Protein AF-A0A974P5W6-F1 (afdb_monomer_lite)

Foldseek 3Di:
DVVLLVVVCVVCVVVVNNVLRDDPVPWDKDWDWDQPDVVCVVVVHHGDTDTDIDTPLLDAPPPWDWDADPPFQDDQDGKTKIALCDDAFEEEEEEAPSCPRRPPSSCSVHHRMYIYDYCPLLDGDPVCCVRRVGPYYHYYYDPVSVPPDDDDDDDDDDDDDDDDDPDPDDDDPPDDD

Organism: NCBI:txid2803784

Secondary structure (DSSP, 8-state):
-HHHHHHHHHHHHHTT-GGG---GGGS-EEEEEE---HHHHHTTPPPP-EEEEEEGGGSPPTT--EEEPTT---SSS--EEEE-SSSS-EEEEEE-HHHHTTHHHHHHTT-SEEEEEE--SS---THHHHHH--SEEEEE--GGGGG----PPP------SSS----SS--PPPPP-

Sequence (177 aa):
MRGSLMAYGQIVEAMGQPGWRIDPQALSWATVALDNGDLPRLAGQPQAIEQVEVYDATALPPGVARAPIPGLEARSAQPFVIDTGKPGPTVLIVGDSFTADPMPPYFAAHVGKLAWIHEDRCTFDWRVMAQVKPDYVLFLPAARSRLRRRPARALQLRKRGRGKVEGFCCKAPPGPA

Structure (mmCIF, N/CA/C/O backbone):
data_AF-A0A974P5W6-F1
#
_entry.id   AF-A0A974P5W6-F1
#
loop_
_atom_site.group_PDB
_atom_site.id
_atom_site.type_symbol
_atom_site.label_atom_id
_atom_site.label_alt_id
_atom_site.label_comp_id
_atom_site.label_asym_id
_atom_site.label_entity_id
_atom_site.label_seq_id
_atom_site.pdbx_PDB_ins_code
_atom_site.Cartn_x
_atom_site.Cartn_y
_atom_site.Cartn_z
_atom_site.occupancy
_atom_site.B_iso_or_equiv
_atom_site.auth_seq_id
_atom_site.auth_comp_id
_atom_site.auth_asym_id
_atom_site.auth_atom_id
_atom_site.pdbx_PDB_model_num
ATOM 1 N N . MET A 1 1 ? 1.438 3.846 -12.561 1.00 86.06 1 MET A N 1
ATOM 2 C CA . MET A 1 1 ? 0.700 3.774 -11.271 1.00 86.06 1 MET A CA 1
ATOM 3 C C . MET A 1 1 ? -0.830 3.909 -11.377 1.00 86.06 1 MET A C 1
ATOM 5 O O . MET A 1 1 ? -1.525 3.535 -10.442 1.00 86.06 1 MET A O 1
ATOM 9 N N . ARG A 1 2 ? -1.416 4.382 -12.492 1.00 90.44 2 ARG A N 1
ATOM 10 C CA . ARG A 1 2 ? -2.888 4.520 -12.615 1.00 90.44 2 ARG A CA 1
ATOM 11 C C . ARG A 1 2 ? -3.671 3.223 -12.375 1.00 90.44 2 ARG A C 1
ATOM 13 O O . ARG A 1 2 ? -4.673 3.234 -11.669 1.00 90.44 2 ARG A O 1
ATOM 20 N N . GLY A 1 3 ? -3.196 2.102 -12.921 1.00 91.81 3 GLY A N 1
ATOM 21 C CA . GLY A 1 3 ? -3.872 0.808 -12.772 1.00 91.81 3 GLY A CA 1
ATOM 22 C C . GLY A 1 3 ? -4.003 0.346 -11.315 1.00 91.81 3 GLY A C 1
ATOM 23 O O . GLY A 1 3 ? -5.071 -0.115 -10.918 1.00 91.81 3 GLY A O 1
ATOM 24 N N . SER A 1 4 ? -2.958 0.520 -10.494 1.00 93.38 4 SER A N 1
ATOM 25 C CA . SER A 1 4 ? -3.014 0.173 -9.066 1.00 93.38 4 SER A CA 1
ATOM 26 C C . SER A 1 4 ? -3.970 1.080 -8.296 1.00 93.38 4 SER A C 1
ATOM 28 O O . SER A 1 4 ? -4.704 0.591 -7.442 1.00 93.38 4 SER A O 1
ATOM 30 N N . LEU A 1 5 ? -4.016 2.373 -8.630 1.00 94.25 5 LEU A N 1
ATOM 31 C CA . LEU A 1 5 ? -4.947 3.325 -8.025 1.00 94.25 5 LEU A CA 1
ATOM 32 C C . LEU A 1 5 ? -6.411 2.988 -8.349 1.00 94.25 5 LEU A C 1
ATOM 34 O O . LEU A 1 5 ? -7.263 2.985 -7.462 1.00 94.25 5 LEU A O 1
ATOM 38 N N . MET A 1 6 ? -6.704 2.628 -9.602 1.00 95.19 6 MET A N 1
ATOM 39 C CA . MET A 1 6 ? -8.038 2.158 -9.993 1.00 95.19 6 MET A CA 1
ATOM 40 C C . MET A 1 6 ? -8.426 0.878 -9.241 1.00 95.19 6 MET A C 1
ATOM 42 O O . MET A 1 6 ? -9.549 0.776 -8.748 1.00 95.19 6 MET A O 1
ATOM 46 N N . ALA A 1 7 ? -7.499 -0.079 -9.111 1.00 96.06 7 ALA A N 1
ATOM 47 C CA . ALA A 1 7 ? -7.730 -1.304 -8.347 1.00 96.06 7 ALA A CA 1
ATOM 48 C C . ALA A 1 7 ? -8.008 -1.009 -6.864 1.00 96.06 7 ALA A C 1
ATOM 50 O O . ALA A 1 7 ? -8.962 -1.547 -6.306 1.00 96.06 7 ALA A O 1
ATOM 51 N N . TYR A 1 8 ? -7.235 -0.111 -6.247 1.00 96.56 8 TYR A N 1
ATOM 52 C CA . TYR A 1 8 ? -7.470 0.356 -4.880 1.00 96.56 8 TYR A CA 1
ATOM 53 C C . TYR A 1 8 ? -8.879 0.938 -4.709 1.00 96.56 8 TYR A C 1
ATOM 55 O O . TYR A 1 8 ? -9.594 0.537 -3.793 1.00 96.56 8 TYR A O 1
ATOM 63 N N . GLY A 1 9 ? -9.323 1.794 -5.635 1.00 97.38 9 GLY A N 1
ATOM 64 C CA . GLY A 1 9 ? -10.666 2.377 -5.601 1.00 97.38 9 GLY A CA 1
ATOM 65 C C . GLY A 1 9 ? -11.802 1.345 -5.640 1.00 97.38 9 GLY A C 1
ATOM 66 O O . GLY A 1 9 ? -12.857 1.573 -5.045 1.00 97.38 9 GLY A O 1
ATOM 67 N N . GLN A 1 10 ? -11.594 0.202 -6.302 1.00 98.06 10 GLN A N 1
ATOM 68 C CA . GLN A 1 10 ? -12.536 -0.926 -6.293 1.00 98.06 10 GLN A CA 1
ATOM 69 C C . GLN A 1 10 ? -12.442 -1.753 -5.006 1.00 98.06 10 GLN A C 1
ATOM 71 O O . GLN A 1 10 ? -13.460 -2.204 -4.485 1.00 98.06 10 GLN A O 1
ATOM 76 N N . ILE A 1 11 ? -11.233 -1.936 -4.470 1.00 97.75 11 ILE A N 1
ATOM 77 C CA . ILE A 1 11 ? -11.009 -2.656 -3.212 1.00 97.75 11 ILE A CA 1
ATOM 78 C C . IL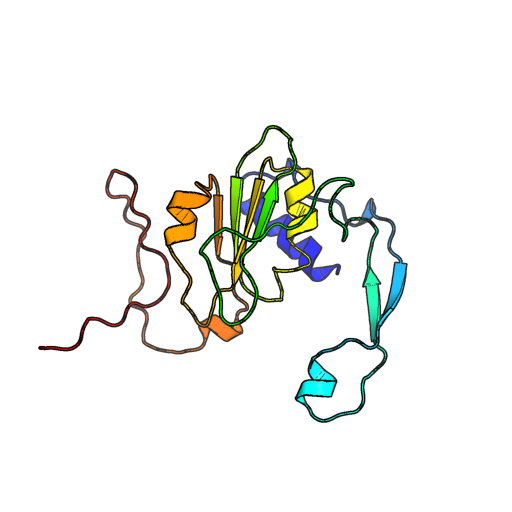E A 1 11 ? -11.724 -1.946 -2.061 1.00 97.75 11 ILE A C 1
ATOM 80 O O . ILE A 1 11 ? -12.502 -2.582 -1.353 1.00 97.75 11 ILE A O 1
ATOM 84 N N . VAL A 1 12 ? -11.509 -0.639 -1.887 1.00 97.81 12 VAL A N 1
ATOM 85 C CA . VAL A 1 12 ? -12.120 0.096 -0.768 1.00 97.81 12 VAL A CA 1
ATOM 86 C C . VAL A 1 12 ? -13.638 0.201 -0.899 1.00 97.81 12 VAL A C 1
ATOM 88 O O . VAL A 1 12 ? -14.336 0.156 0.109 1.00 97.81 12 VAL A O 1
ATOM 91 N N . GLU A 1 13 ? -14.173 0.220 -2.123 1.00 97.81 13 GLU A N 1
ATOM 92 C CA . GLU A 1 13 ? -15.618 0.097 -2.348 1.00 97.81 13 GLU A CA 1
ATOM 93 C C . GLU A 1 13 ? -16.154 -1.239 -1.834 1.00 97.81 13 GLU A C 1
ATOM 95 O O . GLU A 1 13 ? -17.115 -1.279 -1.069 1.00 97.81 13 GLU A O 1
ATOM 100 N N . ALA A 1 14 ? -15.503 -2.343 -2.214 1.00 97.12 14 ALA A N 1
ATOM 101 C CA . ALA A 1 14 ? -15.897 -3.685 -1.797 1.00 97.12 14 ALA A CA 1
ATOM 102 C C . ALA A 1 14 ? -15.752 -3.898 -0.280 1.00 97.12 14 ALA A C 1
ATOM 104 O O . ALA A 1 14 ? -16.465 -4.714 0.302 1.00 97.12 14 ALA A O 1
ATOM 105 N N . MET A 1 15 ? -14.857 -3.150 0.370 1.00 96.81 15 MET A N 1
ATOM 106 C CA . MET A 1 15 ? -14.718 -3.109 1.829 1.00 96.81 15 MET A CA 1
ATOM 107 C C . MET A 1 15 ? -15.822 -2.298 2.528 1.00 96.81 15 MET A C 1
ATOM 109 O O . MET A 1 15 ? -15.861 -2.279 3.757 1.00 96.81 15 MET A O 1
ATOM 113 N N . GLY A 1 16 ? -16.697 -1.612 1.786 1.00 96.69 16 GLY A N 1
ATOM 114 C CA . GLY A 1 16 ? -17.678 -0.685 2.352 1.00 96.69 16 GLY A CA 1
ATOM 115 C C . GLY A 1 16 ? -17.060 0.631 2.830 1.00 96.69 16 GLY A C 1
ATOM 116 O O . GLY A 1 16 ? -17.608 1.273 3.721 1.00 96.69 16 GLY A O 1
ATOM 117 N N . GLN A 1 17 ? -15.920 1.028 2.256 1.00 97.62 17 GLN A N 1
ATOM 118 C CA . GLN A 1 17 ? -15.171 2.249 2.571 1.00 97.62 17 GLN A CA 1
ATOM 119 C C . GLN A 1 17 ? -15.044 3.176 1.339 1.00 97.62 17 GLN A C 1
ATOM 121 O O . GLN A 1 17 ? -13.934 3.557 0.959 1.00 97.62 17 GLN A O 1
ATOM 126 N N . PRO A 1 18 ? -16.158 3.583 0.694 1.00 97.50 18 PRO A N 1
ATOM 127 C CA . PRO A 1 18 ? -16.127 4.446 -0.496 1.00 97.50 18 PRO A CA 1
ATOM 128 C C . PRO A 1 18 ? -15.399 5.776 -0.252 1.00 97.50 18 PRO A C 1
ATOM 130 O O . PRO A 1 18 ? -14.769 6.314 -1.159 1.00 97.50 18 PRO A O 1
ATOM 133 N N . GLY A 1 19 ? -15.454 6.297 0.980 1.00 97.38 19 GLY A N 1
ATOM 134 C CA . GLY A 1 19 ? -14.794 7.544 1.375 1.00 97.38 19 GLY A CA 1
ATOM 135 C C . GLY A 1 19 ? -13.265 7.469 1.437 1.00 97.38 19 GLY A C 1
ATOM 136 O O . GLY A 1 19 ? -12.624 8.494 1.629 1.00 97.38 19 GLY A O 1
ATOM 137 N N . TRP A 1 20 ? -12.669 6.281 1.284 1.00 96.75 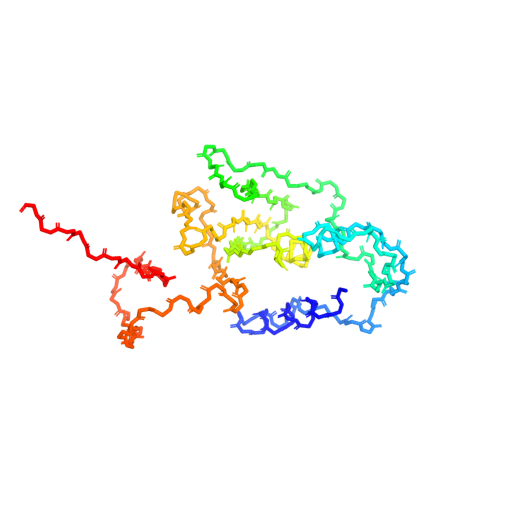20 TRP A N 1
ATOM 138 C CA . TRP A 1 20 ? -11.213 6.112 1.189 1.00 96.75 20 TRP A CA 1
ATOM 139 C C . TRP A 1 20 ? -10.706 6.156 -0.253 1.00 96.75 20 TRP A C 1
ATOM 141 O O . TRP A 1 20 ? -9.508 6.006 -0.492 1.00 96.75 20 TRP A O 1
ATOM 151 N N . ARG A 1 21 ? -11.599 6.303 -1.239 1.00 96.56 21 ARG A N 1
ATOM 152 C CA . ARG A 1 21 ? -11.202 6.437 -2.641 1.00 96.56 21 ARG A CA 1
ATOM 153 C C . ARG A 1 21 ? -10.355 7.692 -2.829 1.00 96.56 21 ARG A C 1
ATOM 155 O O . ARG A 1 21 ? -10.666 8.756 -2.306 1.00 96.56 21 ARG A O 1
ATOM 162 N N . ILE A 1 22 ? -9.315 7.550 -3.640 1.00 93.75 22 ILE A N 1
ATOM 163 C CA . ILE A 1 22 ? -8.475 8.655 -4.089 1.00 93.75 22 ILE A CA 1
ATOM 164 C C . ILE A 1 22 ? -8.930 9.007 -5.503 1.00 93.75 22 ILE A C 1
ATOM 166 O O . ILE A 1 22 ? -8.928 8.140 -6.381 1.00 93.75 22 ILE A O 1
ATOM 170 N N . ASP A 1 23 ? -9.337 10.256 -5.714 1.00 92.44 23 ASP A N 1
ATOM 171 C CA . ASP A 1 23 ? -9.728 10.740 -7.035 1.00 92.44 23 ASP A CA 1
ATOM 172 C C . ASP A 1 23 ? -8.478 10.941 -7.909 1.00 92.44 23 ASP A C 1
ATOM 174 O O . ASP A 1 23 ? -7.661 11.815 -7.610 1.00 92.44 23 ASP A O 1
ATOM 178 N N . PRO A 1 24 ? -8.301 10.172 -9.000 1.00 90.88 24 PRO A N 1
ATOM 179 C CA . PRO A 1 24 ? -7.148 10.329 -9.876 1.00 90.88 24 PRO A CA 1
ATOM 180 C C . PRO A 1 24 ? -7.085 11.695 -10.570 1.00 90.88 24 PRO A C 1
ATOM 182 O O . PRO A 1 24 ? -5.997 12.081 -10.995 1.00 90.88 24 PRO A O 1
ATOM 185 N N . GLN A 1 25 ? -8.208 12.409 -10.715 1.00 91.19 25 GLN A N 1
ATOM 186 C CA . GLN A 1 25 ? -8.239 13.743 -11.325 1.00 91.19 25 GLN A CA 1
ATOM 187 C C . GLN A 1 25 ? -7.734 14.833 -10.376 1.00 91.19 25 GLN A C 1
ATOM 189 O O . GLN A 1 25 ? -7.252 15.863 -10.838 1.00 91.19 25 GLN A O 1
ATOM 194 N N . ALA A 1 26 ? -7.794 14.592 -9.065 1.00 90.25 26 ALA A N 1
ATOM 195 C CA . ALA A 1 26 ? -7.297 15.510 -8.046 1.00 90.25 26 ALA A CA 1
ATOM 196 C C . ALA A 1 26 ? -5.776 15.405 -7.817 1.00 90.25 26 ALA A C 1
ATOM 198 O O . ALA A 1 26 ? -5.219 16.165 -7.029 1.00 90.25 26 ALA A O 1
ATOM 199 N N . LEU A 1 27 ? -5.102 14.455 -8.474 1.00 90.62 27 LEU A N 1
ATOM 200 C CA . LEU A 1 27 ? -3.677 14.190 -8.289 1.00 90.62 27 LEU A CA 1
ATOM 201 C C . LEU A 1 27 ? -2.816 14.915 -9.324 1.00 90.62 27 LEU A C 1
ATOM 203 O O . LEU A 1 27 ? -3.154 14.987 -10.507 1.00 90.62 27 LEU A O 1
ATOM 207 N N . SER A 1 28 ? -1.642 15.365 -8.881 1.00 91.00 28 SER A N 1
ATOM 208 C CA . SER A 1 28 ? -0.603 15.892 -9.766 1.00 91.00 28 SER A CA 1
ATOM 209 C C . SER A 1 28 ? 0.230 14.743 -10.328 1.00 91.00 28 SER A C 1
ATOM 211 O O . SER A 1 28 ? 1.015 14.119 -9.612 1.00 91.00 28 SER A O 1
ATOM 213 N N . TRP A 1 29 ? 0.052 14.457 -11.616 1.00 91.12 29 TRP A N 1
ATOM 214 C CA . TRP A 1 29 ? 0.783 13.402 -12.313 1.00 91.12 29 TRP A CA 1
ATOM 215 C C . TRP A 1 29 ? 2.058 13.943 -12.959 1.00 91.12 29 TRP A C 1
ATOM 217 O O . TRP A 1 29 ? 2.052 15.005 -13.579 1.00 91.12 29 TRP A O 1
ATOM 227 N N . ALA A 1 30 ? 3.134 13.169 -12.866 1.00 91.31 30 ALA A N 1
ATOM 228 C CA . ALA A 1 30 ? 4.386 13.407 -13.567 1.00 91.31 30 ALA A CA 1
ATOM 229 C C . ALA A 1 30 ? 4.770 12.168 -14.379 1.00 91.31 30 ALA A C 1
ATOM 231 O O . ALA A 1 30 ? 4.537 11.033 -13.959 1.00 91.31 30 ALA A O 1
ATOM 232 N N . THR A 1 31 ? 5.380 12.391 -15.541 1.00 92.94 31 THR A N 1
ATOM 233 C CA . THR A 1 31 ? 6.030 11.322 -16.305 1.00 92.94 31 THR A CA 1
ATOM 234 C C . THR A 1 31 ? 7.496 11.275 -15.911 1.00 92.94 31 THR A C 1
ATOM 236 O O . THR A 1 31 ? 8.179 12.298 -15.956 1.00 92.94 31 THR A O 1
ATOM 239 N N . VAL A 1 32 ? 7.970 10.099 -15.513 1.00 90.62 32 VAL A N 1
ATOM 240 C CA . VAL A 1 32 ? 9.368 9.861 -15.150 1.00 90.62 32 VAL A CA 1
ATOM 241 C C . VAL A 1 32 ? 9.946 8.735 -15.995 1.00 90.62 32 VAL A C 1
ATOM 243 O O . VAL A 1 32 ? 9.257 7.764 -16.307 1.00 90.62 32 VAL A O 1
ATOM 246 N N . ALA A 1 33 ? 11.223 8.869 -16.340 1.00 92.44 33 ALA A N 1
ATOM 247 C CA . ALA A 1 33 ? 11.997 7.809 -16.963 1.00 92.44 33 ALA A CA 1
ATOM 248 C C . ALA A 1 33 ? 12.571 6.898 -15.870 1.00 92.44 33 ALA A C 1
ATOM 250 O O . ALA A 1 33 ? 13.253 7.382 -14.966 1.00 92.44 33 ALA A O 1
ATOM 251 N N . LEU A 1 34 ? 12.297 5.599 -15.953 1.00 89.06 34 LEU A N 1
ATOM 252 C CA . LEU A 1 34 ? 12.812 4.582 -15.038 1.00 89.06 34 LEU A CA 1
ATOM 253 C C . LEU A 1 34 ? 13.586 3.523 -15.826 1.00 89.06 34 LEU A C 1
ATOM 255 O O . LEU A 1 34 ? 13.158 3.113 -16.898 1.00 89.06 34 LEU A O 1
ATOM 259 N N . ASP A 1 35 ? 14.707 3.060 -15.284 1.00 89.06 35 ASP A N 1
ATOM 260 C CA . ASP A 1 35 ? 15.564 2.006 -15.850 1.00 89.06 35 ASP A CA 1
ATOM 261 C C . ASP A 1 35 ? 15.614 0.752 -14.955 1.00 89.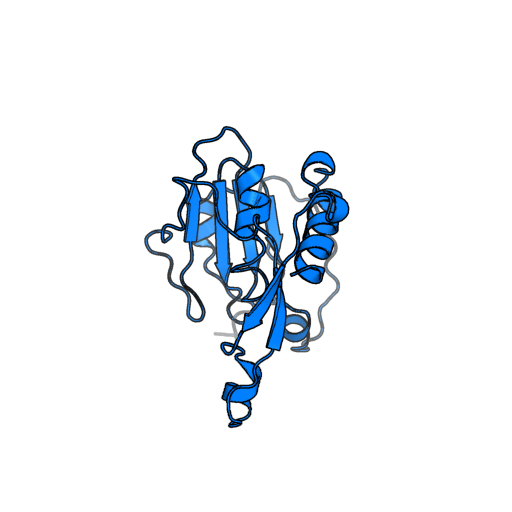06 35 ASP A C 1
ATOM 263 O O . ASP A 1 35 ? 16.493 -0.103 -15.077 1.00 89.06 35 ASP A O 1
ATOM 267 N N . ASN A 1 36 ? 14.661 0.643 -14.026 1.00 84.62 36 ASN A N 1
ATOM 268 C CA . ASN A 1 36 ? 14.645 -0.352 -12.957 1.00 84.62 36 ASN A CA 1
ATOM 269 C C . ASN A 1 36 ? 13.634 -1.490 -13.180 1.00 84.62 36 ASN A C 1
ATOM 271 O O . ASN A 1 36 ? 13.323 -2.226 -12.239 1.00 84.62 36 ASN A O 1
ATOM 275 N N . GLY A 1 37 ? 13.134 -1.651 -14.408 1.00 85.69 37 GLY A N 1
ATOM 276 C CA . GLY A 1 37 ? 12.252 -2.753 -14.777 1.00 85.69 37 GLY A CA 1
ATOM 277 C C . GLY A 1 37 ? 12.910 -4.111 -14.509 1.00 85.69 37 GLY A C 1
ATOM 278 O O . GLY A 1 37 ? 14.091 -4.339 -14.790 1.00 85.69 37 GLY A O 1
ATOM 279 N N . ASP A 1 38 ? 12.156 -5.054 -13.947 1.00 85.06 38 ASP A N 1
ATOM 280 C CA . ASP A 1 38 ? 12.667 -6.400 -13.688 1.00 85.06 38 ASP A CA 1
ATOM 281 C C . ASP A 1 38 ? 12.583 -7.301 -14.928 1.00 85.06 38 ASP A C 1
ATOM 283 O O . ASP A 1 38 ? 13.416 -8.194 -15.084 1.00 85.06 38 ASP A O 1
ATOM 287 N N . LEU A 1 39 ? 11.628 -7.051 -15.829 1.00 86.94 39 LEU A N 1
ATOM 288 C CA . LEU A 1 39 ? 11.391 -7.873 -17.016 1.00 86.94 39 LEU A CA 1
ATOM 289 C C . LEU A 1 39 ? 12.590 -7.947 -17.974 1.00 86.94 39 LEU A C 1
ATOM 291 O O . LEU A 1 39 ? 12.948 -9.074 -18.328 1.00 86.94 39 LEU A O 1
ATOM 295 N N . PRO A 1 40 ? 13.260 -6.841 -18.368 1.00 88.94 40 PRO A N 1
ATOM 296 C CA . PRO A 1 40 ? 14.431 -6.936 -19.240 1.00 88.94 40 PRO A CA 1
ATOM 297 C C . PRO A 1 40 ? 15.541 -7.776 -18.602 1.00 88.94 40 PRO A C 1
ATOM 299 O O . PRO A 1 40 ? 16.058 -8.707 -19.221 1.00 88.94 40 PRO A O 1
ATOM 302 N N . ARG A 1 41 ? 15.811 -7.549 -17.309 1.00 87.06 41 ARG A N 1
ATOM 303 C CA . ARG A 1 41 ? 16.776 -8.331 -16.524 1.00 87.06 41 ARG A CA 1
ATOM 304 C C . ARG A 1 41 ? 16.421 -9.819 -16.482 1.00 87.06 41 ARG A C 1
ATOM 306 O O . ARG A 1 41 ? 17.303 -10.657 -16.647 1.00 87.06 41 ARG A O 1
ATOM 313 N N . LEU A 1 42 ? 15.151 -10.166 -16.265 1.00 86.31 42 LEU A N 1
ATOM 314 C CA . LEU A 1 42 ? 14.690 -11.560 -16.247 1.00 86.31 42 LEU A CA 1
ATOM 315 C C . LEU A 1 42 ? 14.750 -12.224 -17.631 1.00 86.31 42 LEU A C 1
ATOM 317 O O . LEU A 1 42 ? 14.904 -13.441 -17.708 1.00 86.31 42 LEU A O 1
ATOM 321 N N . ALA A 1 43 ? 14.662 -11.442 -18.708 1.00 91.19 43 ALA A N 1
ATOM 322 C CA . ALA A 1 43 ? 14.802 -11.905 -20.087 1.00 91.19 43 ALA A CA 1
ATOM 323 C C . ALA A 1 43 ? 16.264 -11.946 -20.582 1.00 91.19 43 ALA A C 1
ATOM 325 O O . ALA A 1 43 ? 16.500 -12.281 -21.744 1.00 91.19 43 ALA A O 1
ATOM 326 N N . GLY A 1 44 ? 17.241 -11.591 -19.736 1.00 92.62 44 GLY A N 1
ATOM 327 C CA . GLY A 1 44 ? 18.649 -11.481 -20.132 1.00 92.62 44 GLY A CA 1
ATOM 328 C C . GLY A 1 44 ? 18.914 -10.358 -21.142 1.00 92.62 44 GLY A C 1
ATOM 329 O O . GLY A 1 44 ? 19.889 -10.421 -21.886 1.00 92.62 44 GLY A O 1
ATOM 330 N N . GLN A 1 45 ? 18.032 -9.362 -21.199 1.00 94.44 45 GLN A N 1
ATOM 331 C CA . GLN A 1 45 ? 18.135 -8.199 -22.074 1.00 94.44 45 GLN A CA 1
ATOM 332 C C . GLN A 1 45 ? 18.759 -7.013 -21.322 1.00 94.44 45 GLN A C 1
ATOM 334 O O . GLN A 1 45 ? 18.662 -6.946 -20.090 1.00 94.44 45 GLN A O 1
ATOM 339 N N . PRO A 1 46 ? 19.378 -6.053 -22.034 1.00 91.38 46 PRO A N 1
ATOM 340 C CA . PRO A 1 46 ? 19.747 -4.767 -21.451 1.00 91.38 46 PRO A CA 1
ATOM 341 C C . PRO A 1 46 ? 18.535 -4.079 -20.816 1.00 91.38 46 PRO A C 1
ATOM 343 O O . PRO A 1 46 ? 17.405 -4.265 -21.272 1.00 91.38 46 PRO A O 1
ATOM 346 N N . GLN A 1 47 ? 18.770 -3.266 -19.783 1.00 90.81 47 GLN A N 1
ATOM 347 C CA . GLN A 1 47 ? 17.700 -2.465 -19.195 1.00 90.81 47 GLN A CA 1
ATOM 348 C C . GLN A 1 47 ? 17.086 -1.534 -20.242 1.00 90.81 47 GLN A C 1
ATOM 350 O O . GLN A 1 47 ? 17.795 -0.927 -21.047 1.00 90.81 47 GLN A O 1
ATOM 355 N N . ALA A 1 48 ? 15.760 -1.443 -20.224 1.00 88.62 48 ALA A N 1
ATOM 356 C CA . ALA A 1 48 ? 15.009 -0.531 -21.067 1.00 88.62 48 ALA A CA 1
ATOM 357 C C . ALA A 1 48 ? 14.583 0.674 -20.229 1.00 88.62 48 ALA A C 1
ATOM 359 O O . ALA A 1 48 ? 14.145 0.514 -19.091 1.00 88.62 48 ALA A O 1
ATOM 360 N N . ILE A 1 49 ? 14.707 1.872 -20.801 1.00 90.44 49 ILE A N 1
ATOM 361 C CA . ILE A 1 49 ? 14.156 3.077 -20.184 1.00 90.44 49 ILE A CA 1
ATOM 362 C C . ILE A 1 49 ? 12.654 3.089 -20.461 1.00 90.44 49 ILE A C 1
ATOM 364 O O . ILE A 1 49 ? 12.225 3.194 -21.611 1.00 90.44 49 ILE A O 1
ATOM 368 N N . GLU A 1 50 ? 11.862 2.996 -19.403 1.00 88.00 50 GLU A N 1
ATOM 369 C CA . GLU A 1 50 ? 10.409 3.058 -19.449 1.00 88.00 50 GLU A CA 1
ATOM 370 C C . GLU A 1 50 ? 9.928 4.443 -19.010 1.00 88.00 50 GLU A C 1
ATOM 372 O O . GLU A 1 50 ? 10.414 5.006 -18.030 1.00 88.00 50 GLU A O 1
ATOM 377 N N . GLN A 1 51 ? 8.952 4.997 -19.729 1.00 90.56 51 GLN A N 1
ATOM 378 C CA . GLN A 1 51 ? 8.256 6.214 -19.314 1.00 90.56 51 GLN A CA 1
ATOM 379 C C . GLN A 1 51 ? 7.040 5.813 -18.483 1.00 90.56 51 GLN A C 1
ATOM 381 O O . GLN A 1 51 ? 6.119 5.170 -18.991 1.00 90.56 51 GLN A O 1
ATOM 386 N N . VAL A 1 52 ? 7.033 6.182 -17.204 1.00 88.31 52 VAL A N 1
ATOM 387 C CA . VAL A 1 52 ? 5.985 5.794 -16.257 1.00 88.31 52 VAL A CA 1
ATOM 388 C C . VAL A 1 52 ? 5.332 7.031 -15.659 1.00 88.31 52 VAL A C 1
ATOM 390 O O . VAL A 1 52 ? 6.002 7.960 -15.216 1.00 88.31 52 VAL A O 1
ATOM 393 N N . GLU A 1 53 ? 4.001 7.022 -15.597 1.00 89.25 53 GLU A N 1
ATOM 394 C CA . GLU A 1 53 ? 3.244 8.025 -14.851 1.00 89.25 53 GLU A CA 1
ATOM 395 C C . GLU A 1 53 ? 3.196 7.685 -13.352 1.00 89.25 53 GLU A C 1
ATOM 397 O O . GLU A 1 53 ? 2.683 6.625 -12.938 1.00 89.25 53 GLU A O 1
ATOM 402 N N . VAL A 1 54 ? 3.688 8.627 -12.550 1.00 87.75 54 VAL A N 1
ATOM 403 C CA . VAL A 1 54 ? 3.720 8.617 -11.081 1.00 87.75 54 VAL A CA 1
ATOM 404 C C . VAL A 1 54 ? 3.037 9.872 -10.530 1.00 87.75 54 VAL A C 1
ATOM 406 O O . VAL A 1 54 ? 2.788 10.824 -11.266 1.00 87.75 54 VAL A O 1
ATOM 409 N N . TYR A 1 55 ? 2.711 9.871 -9.242 1.00 84.81 55 TYR A N 1
ATOM 410 C CA . TYR A 1 55 ? 2.116 11.010 -8.541 1.00 84.81 55 TYR A CA 1
ATOM 411 C C . TYR A 1 55 ? 2.669 11.087 -7.114 1.00 84.81 55 TYR A C 1
ATOM 413 O O . TYR A 1 55 ? 3.257 10.131 -6.618 1.00 84.81 55 TYR A O 1
ATOM 421 N N . ASP A 1 56 ? 2.490 12.227 -6.461 1.00 71.94 56 ASP A N 1
ATOM 422 C CA . ASP A 1 56 ? 3.033 12.555 -5.135 1.00 71.94 56 ASP A CA 1
ATOM 423 C C . ASP A 1 56 ? 2.618 11.593 -4.002 1.00 71.94 56 ASP A C 1
ATOM 425 O O . ASP A 1 56 ? 3.420 11.273 -3.123 1.00 71.94 56 ASP A O 1
ATOM 429 N N . ALA A 1 57 ? 1.401 11.057 -4.042 1.00 66.81 57 ALA A N 1
ATOM 430 C CA . ALA A 1 57 ? 0.881 10.117 -3.046 1.00 66.81 57 ALA A CA 1
ATOM 431 C C . ALA A 1 57 ? 1.348 8.651 -3.231 1.00 66.81 57 ALA A C 1
ATOM 433 O O . ALA A 1 57 ? 0.724 7.721 -2.715 1.00 66.81 57 ALA A O 1
ATOM 434 N N . THR A 1 58 ? 2.469 8.414 -3.924 1.00 70.81 58 THR A N 1
ATOM 435 C CA . THR A 1 58 ? 3.169 7.114 -3.887 1.00 70.81 58 THR A CA 1
ATOM 436 C C . THR A 1 58 ? 4.129 6.979 -2.703 1.00 70.81 58 THR A C 1
ATOM 438 O O . THR A 1 58 ? 4.687 5.904 -2.494 1.00 70.81 58 THR A O 1
ATOM 441 N N . ALA A 1 59 ? 4.346 8.047 -1.930 1.00 85.00 59 ALA A N 1
ATOM 442 C CA . ALA A 1 59 ? 5.165 8.022 -0.722 1.00 85.00 59 ALA A CA 1
ATOM 443 C C . ALA A 1 59 ? 4.312 7.817 0.540 1.00 85.00 59 ALA A C 1
ATOM 445 O O . ALA A 1 59 ? 3.146 8.209 0.599 1.00 85.00 59 ALA A O 1
ATOM 446 N N . LEU A 1 60 ? 4.907 7.218 1.574 1.00 90.50 60 LEU A N 1
ATOM 447 C CA . LEU A 1 60 ? 4.286 7.204 2.899 1.00 90.50 60 LEU A CA 1
ATOM 448 C C . LEU A 1 60 ? 4.222 8.629 3.472 1.00 90.50 60 LEU A C 1
ATOM 450 O O . LEU A 1 60 ? 5.092 9.445 3.154 1.00 90.50 60 LEU A O 1
ATOM 454 N N . PRO A 1 61 ? 3.232 8.934 4.334 1.00 86.31 61 PRO A N 1
ATOM 455 C CA . PRO A 1 61 ? 3.178 10.221 5.016 1.00 86.31 61 PRO A CA 1
ATOM 456 C C . PRO A 1 61 ? 4.482 10.528 5.777 1.00 86.31 61 PRO A C 1
ATOM 458 O O . PRO A 1 61 ? 5.127 9.603 6.279 1.00 86.31 61 PRO A O 1
ATOM 461 N N . PRO A 1 62 ? 4.870 11.807 5.925 1.00 88.31 62 PRO A N 1
ATOM 462 C CA . PRO A 1 62 ? 6.044 12.175 6.711 1.00 88.31 62 PRO A CA 1
ATOM 463 C C . PRO A 1 62 ? 6.003 11.590 8.129 1.00 88.31 62 PRO A C 1
ATOM 465 O O . PRO A 1 62 ? 4.965 11.613 8.788 1.00 88.31 62 PRO A O 1
ATOM 468 N N . GLY A 1 63 ? 7.136 11.062 8.597 1.00 89.12 63 GLY A N 1
ATOM 469 C CA . GLY A 1 63 ? 7.253 10.429 9.919 1.00 89.12 63 GLY A CA 1
ATOM 470 C C . GLY A 1 63 ? 6.702 9.001 10.003 1.00 89.12 63 GLY A C 1
ATOM 471 O O . GLY A 1 63 ? 6.847 8.359 11.039 1.00 89.12 63 GLY A O 1
ATOM 472 N N . VAL A 1 64 ? 6.120 8.482 8.920 1.00 94.19 64 VAL A N 1
ATOM 473 C CA . VAL A 1 64 ? 5.614 7.113 8.827 1.00 94.19 64 VAL A CA 1
ATOM 474 C C . VAL A 1 64 ? 6.590 6.267 8.008 1.00 94.19 64 VAL A C 1
ATOM 476 O O . VAL A 1 64 ? 7.024 6.664 6.929 1.00 94.19 64 VAL A O 1
ATOM 479 N N . ALA A 1 65 ? 6.933 5.080 8.507 1.00 96.19 65 ALA A N 1
ATOM 480 C CA . ALA A 1 65 ? 7.882 4.180 7.859 1.00 96.19 65 ALA A CA 1
ATOM 481 C C . ALA A 1 65 ? 7.418 2.722 7.921 1.00 96.19 65 ALA A C 1
ATOM 483 O O . ALA A 1 65 ? 6.597 2.342 8.758 1.00 96.19 65 ALA A O 1
ATOM 484 N N . ARG A 1 66 ? 7.978 1.895 7.033 1.00 97.25 66 ARG A N 1
ATOM 485 C CA . ARG A 1 66 ? 7.856 0.437 7.118 1.00 97.25 66 ARG A CA 1
ATOM 486 C C . ARG A 1 66 ? 8.779 -0.061 8.229 1.00 97.25 66 ARG A C 1
ATOM 488 O O . ARG A 1 66 ? 9.978 0.201 8.188 1.00 97.25 66 ARG A O 1
ATOM 495 N N . ALA A 1 67 ? 8.235 -0.804 9.181 1.00 97.50 67 ALA A N 1
ATOM 496 C CA . ALA A 1 67 ? 8.990 -1.523 10.199 1.00 97.50 67 ALA A CA 1
ATOM 497 C C . ALA A 1 67 ? 8.807 -3.035 9.999 1.00 97.50 67 ALA A C 1
ATOM 499 O O . ALA A 1 67 ? 7.695 -3.465 9.692 1.00 97.50 67 ALA A O 1
ATOM 500 N N . PRO A 1 68 ? 9.851 -3.862 10.162 1.00 97.56 68 PRO A N 1
ATOM 501 C CA . PRO A 1 68 ? 9.700 -5.310 10.065 1.00 97.56 68 PRO A CA 1
ATOM 502 C C . PRO A 1 68 ? 8.742 -5.829 11.144 1.00 97.56 68 PRO A C 1
ATOM 504 O O . PRO A 1 68 ? 8.706 -5.302 12.257 1.00 97.56 68 PRO A O 1
ATOM 507 N N . ILE A 1 69 ? 7.980 -6.880 10.833 1.00 97.00 69 ILE A N 1
ATOM 508 C CA . ILE A 1 69 ? 7.159 -7.568 11.839 1.00 97.00 69 ILE A CA 1
ATOM 509 C C . ILE A 1 69 ? 8.047 -8.576 12.593 1.00 97.00 69 ILE A C 1
ATOM 511 O O . ILE A 1 69 ? 8.534 -9.520 11.966 1.00 97.00 69 ILE A O 1
ATOM 515 N N . PRO A 1 70 ? 8.278 -8.422 13.913 1.00 95.62 70 PRO A N 1
ATOM 516 C CA . PRO A 1 70 ? 9.244 -9.247 14.637 1.00 95.62 70 PRO A CA 1
ATOM 517 C C . PRO A 1 70 ? 8.970 -10.755 14.552 1.00 95.62 70 PRO A C 1
ATOM 519 O O . PRO A 1 70 ? 7.869 -11.239 14.829 1.00 95.62 70 PRO A O 1
ATOM 522 N N . GLY A 1 71 ? 10.009 -11.518 14.202 1.00 94.38 71 GLY A N 1
ATOM 523 C CA . GLY A 1 71 ? 9.954 -12.980 14.130 1.00 94.38 71 GLY A CA 1
ATOM 524 C C . GLY A 1 71 ? 9.141 -13.537 12.956 1.00 94.38 71 GLY A C 1
ATOM 525 O O . GLY A 1 71 ? 8.923 -14.755 12.910 1.00 94.38 71 GLY A O 1
ATOM 526 N N . LEU A 1 72 ? 8.690 -12.679 12.033 1.00 93.06 72 LEU A N 1
ATOM 527 C CA . LEU A 1 72 ? 8.132 -13.083 10.747 1.00 93.06 72 LEU A CA 1
ATOM 528 C C . LEU A 1 72 ? 9.159 -12.847 9.644 1.00 93.06 72 LEU A C 1
ATOM 530 O O . LEU A 1 72 ? 9.574 -11.721 9.391 1.00 93.06 72 LEU A O 1
ATOM 534 N N . GLU A 1 73 ? 9.494 -13.924 8.953 1.00 89.44 73 GLU A N 1
ATOM 535 C CA . GLU A 1 73 ? 10.372 -13.929 7.791 1.00 89.44 73 GLU A CA 1
ATOM 536 C C . GLU A 1 73 ? 9.553 -14.386 6.585 1.00 89.44 73 GLU A C 1
ATOM 538 O O . GLU A 1 73 ? 8.623 -15.188 6.725 1.00 89.44 73 GLU A O 1
ATOM 543 N N . ALA A 1 74 ? 9.899 -13.910 5.395 1.00 85.25 74 ALA A N 1
ATOM 544 C CA . ALA A 1 74 ? 9.336 -14.440 4.161 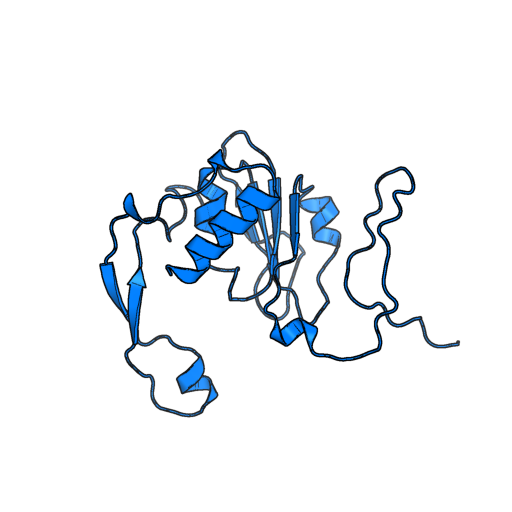1.00 85.25 74 ALA A CA 1
ATOM 545 C C . ALA A 1 74 ? 10.428 -14.600 3.112 1.00 85.25 74 ALA A C 1
ATOM 547 O O . ALA A 1 74 ? 11.461 -13.933 3.144 1.00 85.25 74 ALA A O 1
ATOM 548 N N . ARG A 1 75 ? 10.196 -15.511 2.169 1.00 85.00 75 ARG A N 1
ATOM 549 C CA . ARG A 1 75 ? 11.202 -15.868 1.171 1.00 85.00 75 ARG A CA 1
ATOM 550 C C . ARG A 1 75 ? 11.395 -14.759 0.147 1.00 85.00 75 ARG A C 1
ATOM 552 O O . ARG A 1 75 ? 12.514 -14.551 -0.315 1.00 85.00 75 ARG A O 1
ATOM 559 N N . SER A 1 76 ? 10.301 -14.129 -0.271 1.00 87.50 76 SER A N 1
ATOM 560 C CA . SER A 1 76 ? 10.323 -13.165 -1.372 1.00 87.50 76 SER A CA 1
ATOM 561 C C . SER A 1 76 ? 10.510 -11.723 -0.917 1.00 87.50 76 SER A C 1
ATOM 563 O O . SER A 1 76 ? 11.231 -10.986 -1.582 1.00 87.50 76 SER A O 1
ATOM 565 N N . ALA A 1 77 ? 9.875 -11.307 0.178 1.00 91.25 77 ALA A N 1
ATOM 566 C CA . ALA A 1 77 ? 9.972 -9.935 0.670 1.00 91.25 77 ALA A CA 1
ATOM 567 C C . ALA A 1 77 ? 9.632 -9.854 2.157 1.00 91.25 77 ALA A C 1
ATOM 569 O O . ALA A 1 77 ? 8.631 -10.423 2.587 1.00 91.25 77 ALA A O 1
ATOM 570 N N . GLN A 1 78 ? 10.435 -9.106 2.915 1.00 95.25 78 GLN A N 1
ATOM 571 C CA . GLN A 1 78 ? 10.289 -8.969 4.362 1.00 95.25 78 GLN A CA 1
ATOM 572 C C . GLN A 1 78 ? 8.883 -8.467 4.751 1.00 95.25 78 GLN A C 1
ATOM 574 O O . GLN A 1 78 ? 8.494 -7.375 4.325 1.00 95.25 78 GLN A O 1
ATOM 579 N N . PRO A 1 79 ? 8.135 -9.213 5.589 1.00 96.94 79 PRO A N 1
ATOM 580 C CA . PRO A 1 79 ? 6.919 -8.738 6.239 1.00 96.94 79 PRO A CA 1
ATOM 581 C C . PRO A 1 79 ? 7.121 -7.408 6.958 1.00 96.94 79 PRO A C 1
ATOM 583 O O . PRO A 1 79 ? 8.073 -7.261 7.733 1.00 96.94 79 PRO A O 1
ATOM 586 N N . PHE A 1 80 ? 6.197 -6.468 6.769 1.00 98.19 80 PHE A N 1
ATOM 587 C CA . PHE A 1 80 ? 6.284 -5.162 7.414 1.00 98.19 80 PHE A CA 1
ATOM 588 C C . PHE A 1 80 ? 4.946 -4.655 7.943 1.00 98.19 80 PHE A C 1
ATOM 590 O O . PHE A 1 80 ? 3.868 -5.033 7.486 1.00 98.19 80 PHE A O 1
ATOM 597 N N . VAL A 1 81 ? 5.044 -3.755 8.913 1.00 98.38 81 VAL A N 1
ATOM 598 C CA . VAL A 1 81 ? 3.960 -2.946 9.447 1.00 98.38 81 VAL A CA 1
ATOM 599 C C . VAL A 1 81 ? 4.265 -1.473 9.217 1.00 98.38 81 VAL A C 1
ATOM 601 O O . VAL A 1 81 ? 5.416 -1.044 9.201 1.00 98.38 81 VAL A O 1
ATOM 604 N N . ILE A 1 82 ? 3.209 -0.704 9.038 1.00 98.19 82 ILE A N 1
ATOM 605 C CA . ILE A 1 82 ? 3.195 0.742 8.997 1.00 98.19 82 ILE A CA 1
ATOM 606 C C . ILE A 1 82 ? 2.225 1.171 10.085 1.00 98.19 82 ILE A C 1
ATOM 608 O O . ILE A 1 82 ? 1.024 0.907 9.994 1.00 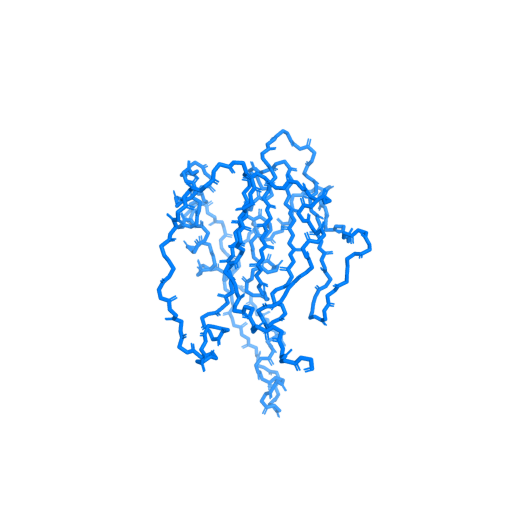98.19 82 ILE A O 1
ATOM 612 N N . ASP A 1 83 ? 2.755 1.801 11.124 1.00 97.69 83 ASP A N 1
ATOM 613 C CA . ASP A 1 83 ? 1.950 2.461 12.143 1.00 97.69 83 ASP A CA 1
ATOM 614 C C . ASP A 1 83 ? 1.862 3.944 11.789 1.00 97.69 83 ASP A C 1
ATOM 616 O O . ASP A 1 83 ? 2.884 4.611 11.625 1.00 97.69 83 ASP A O 1
ATOM 620 N N . THR A 1 84 ? 0.646 4.445 11.591 1.00 96.75 84 THR A N 1
ATOM 621 C CA . THR A 1 84 ? 0.436 5.838 11.177 1.00 96.75 84 THR A CA 1
ATOM 622 C C . THR A 1 84 ? 0.314 6.784 12.371 1.00 96.75 84 THR A C 1
ATOM 624 O O . THR A 1 84 ? 0.279 7.998 12.177 1.00 96.75 84 THR A O 1
ATOM 627 N N . GLY A 1 85 ? 0.175 6.245 13.591 1.00 95.62 85 GLY A N 1
ATOM 628 C CA . GLY A 1 85 ? -0.144 7.005 14.800 1.00 95.62 85 GLY A CA 1
ATOM 629 C C . GLY A 1 85 ? -1.560 7.597 14.834 1.00 95.62 85 GLY A C 1
ATOM 630 O O . GLY A 1 85 ? -1.929 8.239 15.818 1.00 95.62 85 GLY A O 1
ATOM 631 N N . LYS A 1 86 ? -2.372 7.401 13.787 1.00 94.56 86 LYS A N 1
ATOM 632 C CA . LYS A 1 86 ? -3.748 7.904 13.709 1.00 94.56 86 LYS A CA 1
ATOM 633 C C . LYS A 1 86 ? -4.734 6.891 14.304 1.00 94.56 86 LYS A C 1
ATOM 635 O O . LYS A 1 86 ? -4.505 5.684 14.214 1.00 94.56 86 LYS A O 1
ATOM 640 N N . PRO A 1 87 ? -5.877 7.340 14.849 1.00 96.12 87 PRO A N 1
ATOM 641 C CA . PRO A 1 87 ? -7.002 6.450 15.101 1.00 96.12 87 PRO A CA 1
ATOM 642 C C . PRO A 1 87 ? -7.498 5.835 13.788 1.00 96.12 87 PRO A C 1
ATOM 644 O O . PRO A 1 87 ? -7.609 6.528 12.779 1.00 96.12 87 PRO A O 1
ATOM 647 N N . GLY A 1 88 ? -7.838 4.549 13.801 1.00 96.44 88 GLY A N 1
ATOM 648 C CA . GLY A 1 88 ? -8.408 3.884 12.635 1.00 96.44 88 GLY A CA 1
ATOM 649 C C . GLY A 1 88 ? -8.262 2.367 12.688 1.00 96.44 88 GLY A C 1
ATOM 650 O O . GLY A 1 88 ? -7.644 1.838 13.615 1.00 96.44 88 GLY A O 1
ATOM 651 N N . PRO A 1 89 ? -8.818 1.660 11.692 1.00 98.06 89 PRO A N 1
ATOM 652 C CA . PRO A 1 89 ? -8.714 0.213 11.620 1.00 98.06 89 PRO A CA 1
ATOM 653 C C . PRO A 1 89 ? -7.283 -0.236 11.314 1.00 98.06 89 PRO A C 1
ATOM 655 O O . PRO A 1 89 ? -6.451 0.531 10.821 1.00 98.06 89 PRO A O 1
ATOM 658 N N . THR A 1 90 ? -7.029 -1.514 11.563 1.00 98.56 90 THR A N 1
ATOM 659 C CA . THR A 1 90 ? -5.846 -2.236 11.109 1.00 98.56 90 THR A CA 1
ATOM 660 C C . THR A 1 90 ? -6.177 -3.041 9.857 1.00 98.56 90 THR A C 1
ATOM 662 O O . THR A 1 90 ? -7.043 -3.917 9.878 1.00 98.56 90 THR A O 1
ATOM 665 N N . VAL A 1 91 ? -5.463 -2.784 8.764 1.00 98.56 91 VAL A N 1
ATOM 666 C CA . VAL A 1 91 ? -5.585 -3.554 7.518 1.00 98.56 91 VAL A CA 1
ATOM 667 C C . VAL A 1 91 ? -4.375 -4.474 7.372 1.00 98.56 91 VAL A C 1
ATOM 669 O O . VAL A 1 91 ? -3.241 -4.035 7.521 1.00 98.56 91 VAL A O 1
ATOM 672 N N . LEU A 1 92 ? -4.598 -5.750 7.066 1.00 98.38 92 LEU A N 1
ATOM 673 C CA . LEU A 1 92 ? -3.556 -6.688 6.651 1.00 98.38 92 LEU A CA 1
ATOM 674 C C . LEU A 1 92 ? -3.713 -6.992 5.162 1.00 98.38 92 LEU A C 1
ATOM 676 O O . LEU A 1 92 ? -4.748 -7.504 4.739 1.00 98.38 92 LEU A O 1
ATOM 680 N N . ILE A 1 93 ? -2.668 -6.737 4.384 1.00 97.75 93 ILE A N 1
ATOM 681 C CA . ILE A 1 93 ? -2.568 -7.151 2.986 1.00 97.75 93 ILE A CA 1
ATOM 682 C C . ILE A 1 93 ? -1.709 -8.412 2.902 1.00 97.75 93 ILE A C 1
ATOM 684 O O . ILE A 1 93 ? -0.561 -8.432 3.340 1.00 97.75 93 ILE A O 1
ATOM 688 N N . VAL A 1 94 ? -2.266 -9.453 2.297 1.00 95.81 94 VAL A N 1
ATOM 689 C CA . VAL A 1 94 ? -1.553 -10.652 1.865 1.00 95.81 94 VAL A CA 1
ATOM 690 C C . VAL A 1 94 ? -1.507 -10.613 0.346 1.00 95.81 94 VAL A C 1
ATOM 692 O O . VAL A 1 94 ? -2.530 -10.819 -0.311 1.00 95.81 94 VAL A O 1
ATOM 695 N N . GLY A 1 95 ? -0.353 -10.291 -0.222 1.00 94.94 95 GLY A N 1
ATOM 696 C CA . GLY A 1 95 ? -0.240 -10.044 -1.658 1.00 94.94 95 GLY A CA 1
ATOM 697 C C . GLY A 1 95 ? 1.153 -10.326 -2.186 1.00 94.94 95 GLY A C 1
ATOM 698 O O . GLY A 1 95 ? 1.908 -11.080 -1.595 1.00 94.94 95 GLY A O 1
ATOM 699 N N . ASP A 1 96 ? 1.503 -9.737 -3.316 1.00 93.00 96 ASP A N 1
ATOM 700 C CA . ASP A 1 96 ? 2.813 -9.907 -3.945 1.00 93.00 96 ASP A CA 1
ATOM 701 C C . ASP A 1 96 ? 3.445 -8.543 -4.264 1.00 93.00 96 ASP A C 1
ATOM 703 O O . ASP A 1 96 ? 3.003 -7.505 -3.751 1.00 93.00 96 ASP A O 1
ATOM 707 N N . SER A 1 97 ? 4.472 -8.525 -5.117 1.00 91.50 97 SER A N 1
ATOM 708 C CA . SER A 1 97 ? 5.148 -7.295 -5.541 1.00 91.50 97 SER A CA 1
ATOM 709 C C . SER A 1 97 ? 4.215 -6.243 -6.159 1.00 91.50 97 SER A C 1
ATOM 711 O O . SER A 1 97 ? 4.505 -5.057 -6.038 1.00 91.50 97 SER A O 1
ATOM 713 N N . PHE A 1 98 ? 3.059 -6.615 -6.729 1.00 92.56 98 PHE A N 1
ATOM 714 C CA . PHE A 1 98 ? 2.073 -5.643 -7.231 1.00 92.56 98 PHE A CA 1
ATOM 715 C C . PHE A 1 98 ? 1.360 -4.881 -6.118 1.00 92.56 98 PHE A C 1
ATOM 717 O O . PHE A 1 98 ? 0.704 -3.877 -6.385 1.00 92.56 98 PHE A O 1
ATOM 724 N N . THR A 1 99 ? 1.447 -5.361 -4.881 1.00 95.31 99 THR A N 1
ATOM 725 C CA . THR A 1 99 ? 0.811 -4.736 -3.720 1.00 95.31 99 THR A CA 1
ATOM 726 C C . THR A 1 99 ? 1.816 -4.185 -2.725 1.00 95.31 99 THR A C 1
ATOM 728 O O . THR A 1 99 ? 1.467 -3.248 -2.022 1.00 95.31 99 THR A O 1
ATOM 731 N N . ALA A 1 100 ? 3.041 -4.720 -2.686 1.00 94.62 100 ALA A N 1
ATOM 732 C CA . ALA A 1 100 ? 4.064 -4.362 -1.704 1.00 94.62 100 ALA A CA 1
ATOM 733 C C . ALA A 1 100 ? 4.386 -2.862 -1.684 1.00 94.62 100 ALA A C 1
ATOM 735 O O . ALA A 1 100 ? 4.572 -2.293 -0.612 1.00 94.62 100 ALA A O 1
ATOM 736 N N . ASP A 1 101 ? 4.416 -2.227 -2.857 1.00 90.88 101 ASP A N 1
ATOM 737 C CA . ASP A 1 101 ? 4.788 -0.820 -2.994 1.00 90.88 101 ASP A CA 1
ATOM 738 C C . ASP A 1 101 ? 3.629 0.147 -3.229 1.00 90.88 101 ASP A C 1
ATOM 740 O O . ASP A 1 101 ? 3.568 1.148 -2.513 1.00 90.88 101 ASP A O 1
ATOM 744 N N . PRO A 1 102 ? 2.687 -0.107 -4.157 1.00 92.00 102 PRO A N 1
ATOM 745 C CA . PRO A 1 102 ? 1.657 0.883 -4.443 1.00 92.00 102 PRO A CA 1
ATOM 746 C C . PRO A 1 102 ? 0.572 0.942 -3.366 1.00 92.00 102 PRO A C 1
ATOM 748 O O . PRO A 1 102 ? 0.062 2.018 -3.088 1.00 92.00 102 PRO A O 1
ATOM 751 N N . MET A 1 103 ? 0.202 -0.182 -2.743 1.00 95.62 103 MET A N 1
ATOM 752 C CA . MET A 1 103 ? -0.946 -0.204 -1.826 1.00 95.62 103 MET A CA 1
ATOM 753 C C . MET A 1 103 ? -0.681 0.472 -0.475 1.00 95.62 103 MET A C 1
ATOM 755 O O . MET A 1 103 ? -1.595 1.134 0.023 1.00 95.62 103 MET A O 1
ATOM 759 N N . PRO A 1 104 ? 0.508 0.348 0.151 1.00 96.06 104 PRO A N 1
ATOM 760 C CA . PRO A 1 104 ? 0.703 0.898 1.480 1.00 96.06 104 PRO A CA 1
ATOM 761 C C . PRO A 1 104 ? 0.486 2.404 1.618 1.00 96.06 104 PRO A C 1
ATOM 763 O O . PRO A 1 104 ? -0.236 2.787 2.539 1.00 96.06 104 PRO A O 1
ATOM 766 N N . PRO A 1 105 ? 1.012 3.255 0.718 1.00 94.62 105 PRO A N 1
ATOM 767 C CA . PRO A 1 105 ? 0.705 4.683 0.721 1.00 94.62 105 PRO A CA 1
ATOM 768 C C . PRO A 1 105 ? -0.796 4.982 0.664 1.00 94.62 105 PRO A C 1
ATOM 770 O O . PRO A 1 105 ? -1.272 5.846 1.397 1.00 94.62 105 PRO A O 1
ATOM 773 N N . TYR A 1 106 ? -1.555 4.229 -0.141 1.00 95.19 106 TYR A N 1
ATOM 774 C CA . TYR A 1 106 ? -2.987 4.476 -0.331 1.00 95.19 106 TYR A CA 1
ATOM 775 C C . TYR A 1 106 ? -3.765 4.217 0.958 1.00 95.19 106 TYR A C 1
ATOM 777 O O . TYR A 1 106 ? -4.557 5.050 1.383 1.00 95.19 106 TYR A O 1
ATOM 785 N N . PHE A 1 107 ? -3.486 3.098 1.634 1.00 96.56 107 PHE A N 1
ATOM 786 C CA . PHE A 1 107 ? -4.140 2.786 2.904 1.00 96.56 107 PHE A CA 1
ATOM 787 C C . PHE A 1 107 ? -3.643 3.660 4.060 1.00 96.56 107 PHE A C 1
ATOM 789 O O . PHE A 1 107 ? -4.454 4.059 4.892 1.00 96.56 107 PHE A O 1
ATOM 796 N N . ALA A 1 108 ? -2.349 3.997 4.123 1.00 95.31 108 ALA A N 1
ATOM 797 C CA . ALA A 1 108 ? -1.758 4.764 5.229 1.00 95.31 108 ALA A CA 1
ATOM 798 C C . ALA A 1 108 ? -2.378 6.166 5.419 1.00 95.31 108 ALA A C 1
ATOM 800 O O . ALA A 1 108 ? -2.269 6.764 6.493 1.00 95.31 108 ALA A O 1
ATOM 801 N N . ALA A 1 109 ? -3.059 6.699 4.403 1.00 92.31 109 ALA A N 1
ATOM 802 C CA . ALA A 1 109 ? -3.834 7.927 4.534 1.00 92.31 109 ALA A CA 1
ATOM 803 C C . ALA A 1 109 ? -5.080 7.768 5.433 1.00 92.31 109 ALA A C 1
ATOM 805 O O . ALA A 1 109 ? -5.474 8.739 6.082 1.00 92.31 109 ALA A O 1
ATOM 806 N N . HIS A 1 110 ? -5.655 6.562 5.511 1.00 94.94 110 HIS A N 1
ATOM 807 C CA . HIS A 1 110 ? -6.994 6.306 6.062 1.00 94.94 110 HIS A CA 1
ATOM 808 C C . HIS A 1 110 ? -7.039 5.336 7.251 1.00 94.94 110 HIS A C 1
ATOM 810 O O . HIS A 1 110 ? -8.051 5.272 7.948 1.00 94.94 110 HIS A O 1
ATOM 816 N N . VAL A 1 111 ? -5.981 4.557 7.475 1.00 97.31 111 VAL A N 1
ATOM 817 C CA . VAL A 1 111 ? -5.956 3.497 8.495 1.00 97.31 111 VAL A CA 1
ATOM 818 C C . VAL A 1 111 ? -5.058 3.876 9.663 1.00 97.31 111 VAL A C 1
ATOM 820 O O . VAL A 1 111 ? -4.112 4.638 9.490 1.00 97.31 111 VAL A O 1
ATOM 823 N N . GLY A 1 112 ? -5.312 3.305 10.842 1.00 97.88 112 GLY A N 1
ATOM 824 C CA . GLY A 1 112 ? -4.410 3.475 11.983 1.00 97.88 112 GLY A CA 1
ATOM 825 C C . GLY A 1 112 ? -3.129 2.666 11.792 1.00 97.88 112 GLY A C 1
ATOM 826 O O . GLY A 1 112 ? -2.024 3.158 12.022 1.00 97.88 112 GLY A O 1
ATOM 827 N N . LYS A 1 113 ? -3.275 1.444 11.270 1.00 98.38 113 LYS A N 1
ATOM 828 C CA . LYS A 1 113 ? -2.167 0.526 11.013 1.00 98.38 113 LYS A CA 1
ATOM 829 C C . LYS A 1 113 ? -2.380 -0.254 9.725 1.00 98.38 113 LYS A C 1
ATOM 831 O O . LYS A 1 113 ? -3.488 -0.688 9.415 1.00 98.38 113 LYS A O 1
ATOM 836 N N . LEU A 1 114 ? -1.299 -0.484 8.998 1.00 98.31 114 LEU A N 1
ATOM 837 C CA . LEU A 1 114 ? -1.273 -1.379 7.853 1.00 98.31 114 LEU A CA 1
ATOM 838 C C . LEU A 1 114 ? -0.175 -2.414 8.055 1.00 98.31 114 LEU A C 1
ATOM 840 O O . LEU A 1 114 ? 0.963 -2.057 8.320 1.00 98.31 114 LEU A O 1
ATOM 844 N N . ALA A 1 115 ? -0.487 -3.686 7.875 1.00 98.38 115 ALA A N 1
ATOM 845 C CA . ALA A 1 115 ? 0.506 -4.735 7.736 1.00 98.38 115 ALA A CA 1
ATOM 846 C C . ALA A 1 115 ? 0.487 -5.285 6.314 1.00 98.38 115 ALA A C 1
ATOM 848 O O . ALA A 1 115 ? -0.561 -5.342 5.667 1.00 98.38 115 ALA A O 1
ATOM 849 N N . TRP A 1 116 ? 1.643 -5.731 5.847 1.00 98.12 116 TRP A N 1
ATOM 850 C CA . TRP A 1 116 ? 1.787 -6.398 4.567 1.00 98.12 116 TRP A CA 1
ATOM 851 C C . TRP A 1 116 ? 2.669 -7.634 4.715 1.00 98.12 116 TRP A C 1
ATOM 853 O O . TRP A 1 116 ? 3.704 -7.603 5.386 1.00 98.12 116 TRP A O 1
ATOM 863 N N . ILE A 1 117 ? 2.252 -8.720 4.071 1.00 96.94 117 ILE A N 1
ATOM 864 C CA . ILE A 1 117 ? 3.020 -9.956 3.945 1.00 96.94 117 ILE A CA 1
ATOM 865 C C . ILE A 1 117 ? 2.959 -10.476 2.510 1.00 96.94 117 ILE A C 1
ATOM 867 O O . ILE A 1 117 ? 1.941 -10.336 1.824 1.00 96.94 117 ILE A O 1
ATOM 871 N N . HIS A 1 118 ? 4.046 -11.116 2.079 1.00 94.88 118 HIS A N 1
ATOM 872 C CA . HIS A 1 118 ? 4.106 -11.749 0.771 1.00 94.88 118 HIS A CA 1
ATOM 873 C C . HIS A 1 118 ? 3.365 -13.098 0.772 1.00 94.88 118 HIS A C 1
ATOM 875 O O . HIS A 1 118 ? 3.501 -13.913 1.686 1.00 94.88 118 HIS A O 1
ATOM 881 N N . GLU A 1 119 ? 2.593 -13.349 -0.279 1.00 91.06 119 GLU A N 1
ATOM 882 C CA . GLU A 1 119 ? 1.992 -14.630 -0.621 1.00 91.06 119 GLU A CA 1
ATOM 883 C C . GLU A 1 119 ? 3.050 -15.482 -1.332 1.00 91.06 119 GLU A C 1
ATOM 885 O O . GLU A 1 119 ? 3.220 -15.464 -2.549 1.00 91.06 119 GLU A O 1
ATOM 890 N N . ASP A 1 120 ? 3.826 -16.235 -0.560 1.00 84.00 120 ASP A N 1
ATOM 891 C CA . ASP A 1 120 ? 4.873 -17.109 -1.082 1.00 84.00 120 ASP A CA 1
ATOM 892 C C . ASP A 1 120 ? 4.259 -18.388 -1.666 1.00 84.00 120 ASP A C 1
ATOM 894 O O . ASP A 1 120 ? 4.249 -19.447 -1.037 1.00 84.00 120 ASP A O 1
ATOM 898 N N . ARG A 1 121 ? 3.747 -18.312 -2.903 1.00 77.19 121 ARG A N 1
ATOM 899 C CA . ARG A 1 121 ? 3.173 -19.461 -3.636 1.00 77.19 121 ARG A CA 1
ATOM 900 C C . ARG A 1 121 ? 2.097 -20.192 -2.824 1.00 77.19 121 ARG A C 1
ATOM 902 O O . ARG A 1 121 ? 2.207 -21.390 -2.560 1.00 77.19 121 ARG A O 1
ATOM 909 N N . CYS A 1 122 ? 1.043 -19.480 -2.463 1.00 74.75 122 CYS A N 1
ATOM 910 C CA . CYS A 1 122 ? -0.104 -19.959 -1.693 1.00 74.75 122 CYS A CA 1
ATOM 911 C C . CYS A 1 122 ? 0.209 -20.292 -0.233 1.00 74.75 122 CYS A C 1
ATOM 913 O O . CYS A 1 122 ? -0.564 -21.000 0.415 1.00 74.75 122 CYS A O 1
ATOM 915 N N . THR A 1 123 ? 1.322 -19.781 0.292 1.00 80.19 123 THR A N 1
ATOM 916 C CA . THR A 1 123 ? 1.687 -19.913 1.702 1.00 80.19 123 THR A CA 1
ATOM 917 C C . THR A 1 123 ? 2.071 -18.561 2.281 1.00 80.19 123 THR A C 1
ATOM 919 O O . THR A 1 123 ? 2.560 -17.688 1.570 1.00 80.19 123 THR A O 1
ATOM 922 N N . PHE A 1 124 ? 1.805 -18.387 3.570 1.00 86.88 124 PHE A N 1
ATOM 923 C CA . PHE A 1 124 ? 2.289 -17.270 4.367 1.00 86.88 124 PHE A CA 1
ATOM 924 C C . PHE A 1 124 ? 2.217 -17.633 5.852 1.00 86.88 124 PHE A C 1
ATOM 926 O O . PHE A 1 124 ? 1.561 -18.607 6.241 1.00 86.88 124 PHE A O 1
ATOM 933 N N . ASP A 1 125 ? 2.893 -16.850 6.687 1.00 89.69 125 ASP A N 1
ATOM 934 C CA . ASP A 1 125 ? 2.942 -17.097 8.120 1.00 89.69 125 ASP A CA 1
ATOM 935 C C . ASP A 1 125 ? 1.694 -16.576 8.844 1.00 89.69 125 ASP A C 1
ATOM 937 O O . ASP A 1 125 ? 1.508 -15.376 9.048 1.00 89.69 125 ASP A O 1
ATOM 941 N N . TRP A 1 126 ? 0.850 -17.503 9.295 1.00 90.19 126 TRP A N 1
ATOM 942 C CA . TRP A 1 126 ? -0.385 -17.198 10.017 1.00 90.19 126 TRP A CA 1
ATOM 943 C C . TRP A 1 126 ? -0.177 -16.526 11.378 1.00 90.19 126 TRP A C 1
ATOM 945 O O . TRP A 1 126 ? -1.124 -15.926 11.895 1.00 90.19 126 TRP A O 1
ATOM 955 N N . ARG A 1 127 ? 1.032 -16.564 11.959 1.00 93.94 127 ARG A N 1
ATOM 956 C CA . ARG A 1 127 ? 1.351 -15.845 13.207 1.00 93.94 127 ARG A CA 1
ATOM 957 C C . ARG A 1 127 ? 1.096 -14.342 13.074 1.00 93.94 127 ARG A C 1
ATOM 959 O O . ARG A 1 127 ? 0.765 -13.704 14.073 1.00 93.94 127 ARG A O 1
ATOM 966 N N . VAL A 1 128 ? 1.131 -13.805 11.849 1.00 95.06 128 VAL A N 1
ATOM 967 C CA . VAL A 1 128 ? 0.755 -12.416 11.547 1.00 95.06 128 VAL A CA 1
ATOM 968 C C . VAL A 1 128 ? -0.625 -12.045 12.092 1.00 95.06 128 VAL A C 1
ATOM 970 O O . VAL A 1 128 ? -0.795 -10.948 12.607 1.00 95.06 128 VAL A O 1
ATOM 973 N N . MET A 1 129 ? -1.600 -12.961 12.074 1.00 95.38 129 MET A N 1
ATOM 974 C CA . MET A 1 129 ? -2.962 -12.675 12.534 1.00 95.38 129 MET A CA 1
ATOM 975 C C . MET A 1 129 ? -3.001 -12.364 14.031 1.00 95.38 129 MET A C 1
ATOM 977 O O . MET A 1 129 ? -3.695 -11.444 14.457 1.00 95.38 129 MET A O 1
ATOM 981 N N . ALA A 1 130 ? -2.232 -13.110 14.828 1.00 94.88 130 ALA A N 1
ATOM 982 C CA . ALA A 1 130 ? -2.159 -12.921 16.273 1.00 94.88 130 ALA A CA 1
ATOM 983 C C . ALA A 1 130 ? -1.343 -11.676 16.657 1.00 94.88 130 ALA A C 1
ATOM 985 O O . ALA A 1 130 ? -1.667 -11.019 17.647 1.00 94.88 130 ALA A O 1
ATOM 986 N N . GLN A 1 131 ? -0.304 -11.354 15.879 1.00 96.12 131 GLN A N 1
ATOM 987 C CA . GLN A 1 131 ? 0.562 -10.201 16.132 1.00 96.12 131 GLN A CA 1
ATOM 988 C C . GLN A 1 131 ? -0.076 -8.880 15.686 1.00 96.12 131 GLN A C 1
ATOM 990 O O . GLN A 1 131 ? -0.079 -7.910 16.438 1.00 96.12 131 GLN A O 1
ATOM 995 N N . VAL A 1 132 ? -0.636 -8.849 14.474 1.00 96.44 132 VAL A N 1
ATOM 996 C CA . VAL A 1 132 ? -1.195 -7.638 13.856 1.00 96.44 132 VAL A CA 1
ATOM 997 C C . VAL A 1 132 ? -2.622 -7.373 14.323 1.00 96.44 132 VAL A C 1
ATOM 999 O O . VAL A 1 132 ? -2.981 -6.213 14.488 1.00 96.44 132 VAL A O 1
ATOM 1002 N N . LYS A 1 133 ? -3.419 -8.427 14.561 1.00 97.38 133 LYS A N 1
ATOM 1003 C CA . LYS A 1 133 ? -4.847 -8.344 14.925 1.00 97.38 133 LYS A CA 1
ATOM 1004 C C . LYS A 1 133 ? -5.650 -7.461 13.951 1.00 97.38 133 LYS A C 1
ATOM 1006 O O . LYS A 1 133 ? -6.201 -6.446 14.365 1.00 97.38 133 LYS A O 1
ATOM 1011 N N . PRO A 1 134 ? -5.688 -7.814 12.654 1.00 97.75 134 PRO A N 1
ATOM 1012 C CA . PRO A 1 134 ? -6.328 -6.975 11.649 1.00 97.75 134 PRO A CA 1
ATOM 1013 C C . PRO A 1 134 ? -7.855 -6.939 11.788 1.00 97.75 134 PRO A C 1
ATOM 1015 O O . PRO A 1 134 ? -8.483 -7.969 12.036 1.00 97.75 134 PRO A O 1
ATOM 1018 N N . ASP A 1 135 ? -8.439 -5.771 11.519 1.00 97.88 135 ASP A N 1
ATOM 1019 C CA . ASP A 1 135 ? -9.882 -5.590 11.322 1.00 97.88 135 ASP A CA 1
ATOM 1020 C C . ASP A 1 135 ? -10.299 -6.029 9.911 1.00 97.88 135 ASP A C 1
ATOM 1022 O O . ASP A 1 135 ? -11.370 -6.604 9.715 1.00 97.88 135 ASP A O 1
ATOM 1026 N N . TYR A 1 136 ? -9.417 -5.809 8.927 1.00 97.50 136 TYR A N 1
ATOM 1027 C CA . TYR A 1 136 ? -9.597 -6.235 7.540 1.00 97.50 136 TYR A CA 1
ATOM 1028 C C . TYR A 1 136 ? -8.416 -7.075 7.065 1.00 97.50 136 TYR A C 1
ATOM 1030 O O . TYR A 1 136 ? -7.260 -6.705 7.267 1.00 97.50 136 TYR A O 1
ATOM 1038 N N . VAL A 1 137 ? -8.704 -8.167 6.356 1.00 96.81 137 VAL A N 1
ATOM 1039 C CA . VAL A 1 137 ? -7.694 -8.970 5.658 1.00 96.81 137 VAL A CA 1
ATOM 1040 C C . VAL A 1 137 ? -7.987 -8.944 4.166 1.00 96.81 137 VAL A C 1
ATOM 1042 O O . VAL A 1 137 ? -9.064 -9.354 3.734 1.00 96.81 137 VAL A O 1
ATOM 1045 N N . LEU A 1 138 ? -7.018 -8.484 3.382 1.00 96.50 138 LEU A N 1
ATOM 1046 C CA . LEU A 1 138 ? -7.095 -8.391 1.931 1.00 96.50 138 LEU A CA 1
ATOM 1047 C C . LEU A 1 138 ? -6.174 -9.438 1.313 1.00 96.50 138 LEU A C 1
ATOM 1049 O O . LEU A 1 138 ? -4.960 -9.378 1.488 1.00 96.50 138 LEU A O 1
ATOM 1053 N N . PHE A 1 139 ? -6.749 -10.390 0.581 1.00 94.06 139 PHE A N 1
ATOM 1054 C CA . PHE A 1 139 ? -5.990 -11.404 -0.149 1.00 94.06 139 PHE A CA 1
ATOM 1055 C C . PHE A 1 139 ? -5.911 -11.029 -1.631 1.00 94.06 139 PHE A C 1
ATOM 1057 O O . PHE A 1 139 ? -6.884 -11.183 -2.373 1.00 94.06 139 PHE A O 1
ATOM 1064 N N . LEU A 1 140 ? -4.755 -10.512 -2.049 1.00 93.81 140 LEU A N 1
ATOM 1065 C CA . LEU A 1 140 ? -4.547 -9.841 -3.334 1.00 93.81 140 LEU A CA 1
ATOM 1066 C C . LEU A 1 140 ? -3.365 -10.427 -4.141 1.00 93.81 140 LEU A C 1
ATOM 1068 O O . LEU A 1 140 ? -2.472 -9.676 -4.532 1.00 93.81 140 LEU A O 1
ATOM 1072 N N . PRO A 1 141 ? -3.310 -11.744 -4.415 1.00 89.81 141 PRO A N 1
ATOM 1073 C CA . PRO A 1 141 ? -2.271 -12.296 -5.281 1.00 89.81 141 PRO A CA 1
ATOM 1074 C C . PRO A 1 141 ? -2.554 -11.995 -6.762 1.00 89.81 141 PRO A C 1
ATOM 1076 O O . PRO A 1 141 ? -3.715 -11.998 -7.197 1.00 89.81 141 PRO A O 1
ATOM 1079 N N . ALA A 1 142 ? -1.507 -11.839 -7.575 1.00 85.94 142 ALA A N 1
ATOM 1080 C CA . ALA A 1 142 ? -1.635 -11.763 -9.025 1.00 85.94 142 ALA A CA 1
ATOM 1081 C C . ALA A 1 142 ? -2.334 -13.012 -9.592 1.00 85.94 142 ALA A C 1
ATOM 1083 O O . ALA A 1 142 ? -2.130 -14.142 -9.142 1.00 85.94 142 ALA A O 1
ATOM 1084 N N . ALA A 1 143 ? -3.132 -12.833 -10.651 1.00 75.69 143 ALA A N 1
ATOM 1085 C CA . ALA A 1 143 ? -3.947 -13.904 -11.236 1.00 75.69 143 ALA A CA 1
ATOM 1086 C C . ALA A 1 143 ? -3.134 -15.149 -11.646 1.00 75.69 143 ALA A C 1
ATOM 1088 O O . ALA A 1 143 ? -3.624 -16.274 -11.544 1.00 75.69 143 ALA A O 1
ATOM 1089 N N . ARG A 1 144 ? -1.866 -14.972 -12.042 1.00 69.31 144 ARG A N 1
ATOM 1090 C CA . ARG A 1 144 ? -0.948 -16.075 -12.376 1.00 69.31 144 ARG A CA 1
ATOM 1091 C C . ARG A 1 144 ? -0.669 -17.023 -11.204 1.00 69.31 144 ARG A C 1
ATOM 1093 O O . ARG A 1 144 ? -0.419 -18.204 -11.434 1.00 69.31 144 ARG A O 1
ATOM 1100 N N . SER A 1 145 ? -0.783 -16.554 -9.962 1.00 63.16 145 SER A N 1
ATOM 1101 C CA . SER A 1 145 ? -0.645 -17.388 -8.763 1.00 63.16 145 SER A CA 1
ATOM 1102 C C . SER A 1 145 ? -1.837 -18.337 -8.578 1.00 63.16 145 SER A C 1
ATOM 1104 O O . SER A 1 145 ? -1.696 -19.385 -7.954 1.00 63.16 145 SER A O 1
ATOM 1106 N N . ARG A 1 146 ? -2.995 -18.049 -9.198 1.00 53.44 146 ARG A N 1
ATOM 1107 C CA . ARG A 1 146 ? -4.208 -18.892 -9.132 1.00 53.44 146 ARG A CA 1
ATOM 1108 C C . ARG A 1 146 ? -4.199 -20.086 -10.095 1.00 53.44 146 ARG A C 1
ATOM 1110 O O . ARG A 1 146 ? -5.041 -20.971 -9.975 1.00 53.44 146 ARG A O 1
ATOM 1117 N N . LEU A 1 147 ? -3.278 -20.130 -11.061 1.00 51.41 147 LEU A N 1
ATOM 1118 C CA . LEU A 1 147 ? -3.323 -21.072 -12.190 1.00 51.41 147 LEU A CA 1
ATOM 1119 C C . LEU A 1 147 ? -2.682 -22.445 -11.932 1.00 51.41 147 LEU A C 1
ATOM 1121 O O . LEU A 1 147 ? -2.709 -23.300 -12.821 1.00 51.41 147 LEU A O 1
ATOM 1125 N N . ARG A 1 148 ? -2.170 -22.732 -10.727 1.00 52.75 148 ARG A N 1
ATOM 1126 C CA . ARG A 1 148 ? -1.761 -24.104 -10.376 1.00 52.75 148 ARG A CA 1
ATOM 1127 C C . ARG A 1 148 ? -3.003 -24.959 -10.104 1.00 52.75 148 ARG A C 1
ATOM 1129 O O . ARG A 1 148 ? -3.448 -25.114 -8.972 1.00 52.75 148 ARG A O 1
ATOM 1136 N N . ARG A 1 149 ? -3.568 -25.505 -11.185 1.00 43.69 149 ARG A N 1
ATOM 1137 C CA . ARG A 1 149 ? -4.708 -26.429 -11.194 1.00 43.69 149 ARG A CA 1
ATOM 1138 C C . ARG A 1 149 ? -4.440 -27.659 -10.313 1.00 43.69 149 ARG A C 1
ATOM 1140 O O . ARG A 1 149 ? -3.735 -28.581 -10.708 1.00 43.69 149 ARG A O 1
ATOM 1147 N N . ARG A 1 150 ? -5.117 -27.727 -9.172 1.00 47.69 150 ARG A N 1
ATOM 1148 C CA . ARG A 1 150 ? -5.788 -28.956 -8.721 1.00 47.69 150 ARG A CA 1
ATOM 1149 C C . ARG A 1 150 ? -7.282 -28.643 -8.614 1.00 47.69 150 ARG A C 1
ATOM 1151 O O . ARG A 1 150 ? -7.617 -27.482 -8.383 1.00 47.69 150 ARG A O 1
ATOM 1158 N N . PRO A 1 151 ? -8.181 -29.613 -8.852 1.00 44.12 151 PRO A N 1
ATOM 1159 C CA . PRO A 1 151 ? -9.611 -29.340 -8.910 1.00 44.12 151 PRO A CA 1
ATOM 1160 C C . PRO A 1 151 ? -10.083 -28.809 -7.554 1.00 44.12 151 PRO A C 1
ATOM 1162 O O . PRO A 1 151 ? -10.100 -29.531 -6.558 1.00 44.12 151 PRO A O 1
ATOM 1165 N N . ALA A 1 152 ? -10.440 -27.527 -7.519 1.00 46.25 152 ALA A N 1
ATOM 1166 C CA . ALA A 1 152 ? -11.094 -26.919 -6.378 1.00 46.25 152 ALA A CA 1
ATOM 1167 C C . ALA A 1 152 ? -12.520 -27.474 -6.309 1.00 46.25 152 ALA A C 1
ATOM 1169 O O . ALA A 1 152 ? -13.328 -27.236 -7.208 1.00 46.25 152 ALA A O 1
ATOM 1170 N N . ARG A 1 153 ? -12.858 -28.207 -5.244 1.00 41.59 153 ARG A N 1
ATOM 1171 C CA . ARG A 1 153 ? -14.268 -28.307 -4.854 1.00 41.59 153 ARG A CA 1
ATOM 1172 C C . ARG A 1 153 ? -14.719 -26.900 -4.464 1.00 41.59 153 ARG A C 1
ATOM 1174 O O . ARG A 1 153 ? -14.049 -26.240 -3.673 1.00 41.59 153 ARG A O 1
ATOM 1181 N N . ALA A 1 154 ? -15.829 -26.451 -5.044 1.00 38.59 154 ALA A N 1
ATOM 1182 C CA . ALA A 1 154 ? -16.455 -25.179 -4.712 1.00 38.59 154 ALA A CA 1
ATOM 1183 C C . ALA A 1 154 ? -16.706 -25.097 -3.197 1.00 38.59 154 ALA A C 1
ATOM 1185 O O . ALA A 1 154 ? -17.368 -25.966 -2.628 1.00 38.59 154 ALA A O 1
ATOM 1186 N N . LEU A 1 155 ? -16.164 -24.065 -2.546 1.00 44.69 155 LEU A N 1
ATOM 1187 C CA . LEU A 1 155 ? -16.374 -23.822 -1.124 1.00 44.69 155 LEU A CA 1
ATOM 1188 C C . LEU A 1 155 ? -17.473 -22.769 -0.953 1.00 44.69 155 LEU A C 1
ATOM 1190 O O . LEU A 1 155 ? -17.295 -21.606 -1.308 1.00 44.69 155 LEU A O 1
ATOM 1194 N N . GLN A 1 156 ? -18.610 -23.184 -0.394 1.00 33.97 156 GLN A N 1
ATOM 1195 C CA . GLN A 1 156 ? -19.597 -22.271 0.179 1.00 33.97 156 GLN A CA 1
ATOM 1196 C C . GLN A 1 156 ? -19.067 -21.728 1.512 1.00 33.97 156 GLN A C 1
ATOM 1198 O O . GLN A 1 156 ? -18.692 -22.502 2.395 1.00 33.97 156 GLN A O 1
ATOM 1203 N N . LEU A 1 157 ? -19.106 -20.405 1.689 1.00 34.81 157 LEU A N 1
ATOM 1204 C CA . LEU A 1 157 ? -18.948 -19.761 2.992 1.00 34.81 157 LEU A CA 1
ATOM 1205 C C . LEU A 1 157 ? -20.092 -20.203 3.919 1.00 34.81 157 LEU A C 1
ATOM 1207 O O . LEU A 1 157 ? -21.191 -19.655 3.871 1.00 34.81 157 LEU A O 1
ATOM 1211 N N . ARG A 1 158 ? -19.849 -21.186 4.791 1.00 36.41 158 ARG A N 1
ATOM 1212 C CA . ARG A 1 158 ? -20.725 -21.445 5.940 1.00 36.41 158 ARG A CA 1
ATOM 1213 C C . ARG A 1 158 ? -20.174 -20.715 7.160 1.00 36.41 158 ARG A C 1
ATOM 1215 O O . ARG A 1 158 ? -19.136 -21.091 7.695 1.00 36.41 158 ARG A O 1
ATOM 1222 N N . LYS A 1 159 ? -20.910 -19.707 7.641 1.00 37.09 159 LYS A N 1
ATOM 1223 C CA . LYS A 1 159 ? -20.734 -19.154 8.992 1.00 37.09 159 LYS A CA 1
ATOM 1224 C C . LYS A 1 159 ? -21.003 -20.270 10.010 1.00 37.09 159 LYS A C 1
ATOM 1226 O O . LYS A 1 159 ? -22.156 -20.602 10.270 1.00 37.09 159 LYS A O 1
ATOM 1231 N N . ARG A 1 160 ? -19.956 -20.849 10.600 1.00 39.06 160 ARG A N 1
ATOM 1232 C CA . ARG A 1 160 ? -20.047 -21.505 11.913 1.00 39.06 160 ARG A CA 1
ATOM 1233 C C . ARG A 1 160 ? -19.463 -20.555 12.952 1.00 39.06 160 ARG A C 1
ATOM 1235 O O . ARG A 1 160 ? -18.453 -19.905 12.703 1.00 39.06 160 ARG A O 1
ATOM 1242 N N . GLY A 1 161 ? -20.179 -20.411 14.064 1.00 41.16 161 GLY A N 1
ATOM 1243 C CA . GLY A 1 161 ? -19.909 -19.435 15.114 1.00 41.16 161 GLY A CA 1
ATOM 1244 C C . GLY A 1 161 ? -18.463 -19.427 15.621 1.00 41.16 161 GLY A C 1
ATOM 1245 O O . GLY A 1 161 ? -17.793 -20.453 15.649 1.00 41.16 161 GLY A O 1
ATOM 1246 N N . ARG A 1 162 ? -18.042 -18.230 16.049 1.00 46.16 162 ARG A N 1
ATOM 1247 C CA . ARG A 1 162 ? -16.749 -17.867 16.658 1.00 46.16 162 ARG A CA 1
ATOM 1248 C C . ARG A 1 162 ? -15.503 -18.185 15.814 1.00 46.16 162 ARG A C 1
ATOM 1250 O O . ARG A 1 162 ? -14.795 -19.160 16.026 1.00 46.16 162 ARG A O 1
ATOM 1257 N N . GLY A 1 163 ? -15.176 -17.232 14.941 1.00 38.59 163 GLY A N 1
ATOM 1258 C CA . GLY A 1 163 ? -13.815 -16.687 14.855 1.00 38.59 163 GLY A CA 1
ATOM 1259 C C . GLY A 1 163 ? -12.730 -17.487 14.131 1.00 38.59 163 GLY A C 1
ATOM 1260 O O . GLY A 1 163 ? -11.579 -17.067 14.182 1.00 38.59 163 GLY A O 1
ATOM 1261 N N . LYS A 1 164 ? -13.038 -18.588 13.438 1.00 33.25 164 LYS A N 1
ATOM 1262 C CA . LYS A 1 164 ? -12.079 -19.228 12.519 1.00 33.25 164 LYS A CA 1
ATOM 1263 C C . LYS A 1 164 ? -12.463 -18.955 11.070 1.00 33.25 164 LYS A C 1
ATOM 1265 O O . LYS A 1 164 ? -13.424 -19.521 10.559 1.00 33.25 164 LYS A O 1
ATOM 1270 N N . VAL A 1 165 ? -11.687 -18.096 10.414 1.00 38.47 165 VAL A N 1
ATOM 1271 C CA . VAL A 1 165 ? -11.634 -18.020 8.953 1.00 38.47 165 VAL A CA 1
ATOM 1272 C C . VAL A 1 165 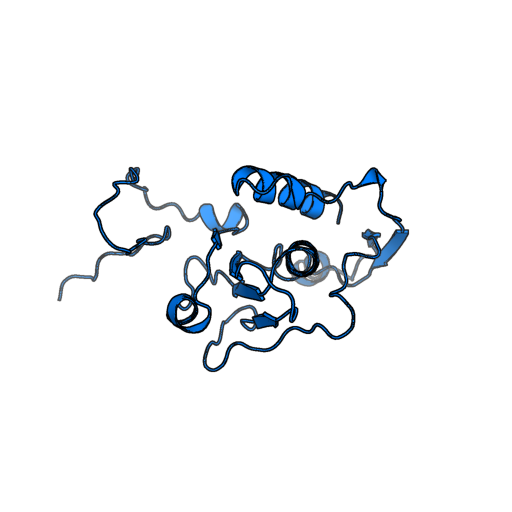? -10.608 -19.060 8.510 1.00 38.47 165 VAL A C 1
ATOM 1274 O O . VAL A 1 165 ? -9.413 -18.880 8.725 1.00 38.47 165 VAL A O 1
ATOM 1277 N N . GLU A 1 166 ? -11.061 -20.180 7.948 1.00 36.84 166 GLU A N 1
ATOM 1278 C CA . GLU A 1 166 ? -10.164 -21.066 7.203 1.00 36.84 166 GLU A CA 1
ATOM 1279 C C . GLU A 1 166 ? -9.830 -20.374 5.879 1.00 36.84 166 GLU A C 1
ATOM 1281 O O . GLU A 1 166 ? -10.702 -20.138 5.044 1.00 36.84 166 GLU A O 1
ATOM 1286 N N . GLY A 1 167 ? -8.572 -19.956 5.741 1.00 39.00 167 GLY A N 1
ATOM 1287 C CA . GLY A 1 167 ? -8.090 -19.214 4.585 1.00 39.00 167 GLY A CA 1
ATOM 1288 C C . GLY A 1 167 ? -8.191 -20.007 3.287 1.00 39.00 167 GLY A C 1
ATOM 1289 O O . GLY A 1 167 ? -7.900 -21.203 3.234 1.00 39.00 167 GLY A O 1
ATOM 1290 N N . PHE A 1 168 ? -8.545 -19.306 2.213 1.00 42.72 168 PHE A N 1
ATOM 1291 C CA . PHE A 1 168 ? -8.353 -19.783 0.853 1.00 42.72 168 PHE A CA 1
ATOM 1292 C C . PHE A 1 168 ? -6.852 -19.910 0.572 1.00 42.72 168 PHE A C 1
ATOM 1294 O O . PHE A 1 168 ? -6.199 -18.916 0.292 1.00 42.72 168 PHE A O 1
ATOM 1301 N N . CYS A 1 169 ? -6.322 -21.129 0.661 1.00 45.00 169 CYS A N 1
ATOM 1302 C CA . CYS A 1 169 ? -5.287 -21.673 -0.220 1.00 45.00 169 CYS A CA 1
ATOM 1303 C C . CYS A 1 169 ? -5.127 -23.170 0.081 1.00 45.00 169 CYS A C 1
ATOM 1305 O O . CYS A 1 169 ? -5.079 -23.592 1.233 1.00 45.00 169 CYS A O 1
ATOM 1307 N N . CYS A 1 170 ? -5.139 -23.979 -0.978 1.00 40.28 170 CYS A N 1
ATOM 1308 C CA . CYS A 1 170 ? -5.296 -25.432 -0.956 1.00 40.28 170 CYS A CA 1
ATOM 1309 C C . CYS A 1 170 ? -4.358 -26.139 0.039 1.00 40.28 170 CYS A C 1
ATOM 1311 O O . CYS A 1 170 ? -3.186 -26.363 -0.259 1.00 40.28 170 CYS A O 1
ATOM 1313 N N . LYS A 1 171 ? -4.887 -26.582 1.184 1.00 38.84 171 LYS A N 1
ATOM 1314 C CA . LYS A 1 171 ? -4.192 -27.548 2.036 1.00 38.84 171 LYS A CA 1
ATOM 1315 C C . LYS A 1 171 ? -4.292 -28.922 1.363 1.00 38.84 171 LYS A C 1
ATOM 1317 O O . LYS A 1 171 ? -5.393 -29.446 1.199 1.00 38.84 171 LYS A O 1
ATOM 1322 N N . ALA A 1 172 ? -3.167 -29.501 0.941 1.00 41.44 172 ALA A N 1
ATOM 1323 C CA . ALA A 1 172 ? -3.125 -30.938 0.673 1.00 41.44 172 ALA A CA 1
ATOM 1324 C C . ALA A 1 172 ? -3.469 -31.683 1.981 1.00 41.44 172 ALA A C 1
ATOM 1326 O O . ALA A 1 172 ? -3.032 -31.235 3.047 1.00 41.44 172 ALA A O 1
ATOM 1327 N N . PRO A 1 173 ? -4.252 -32.778 1.946 1.00 36.22 173 PRO A N 1
ATOM 1328 C CA . PRO A 1 173 ? -4.422 -33.607 3.133 1.00 36.22 173 PRO A CA 1
ATOM 1329 C C . PRO A 1 173 ? -3.051 -34.160 3.566 1.00 36.22 173 PRO A C 1
ATOM 1331 O O . PRO A 1 173 ? -2.204 -34.397 2.697 1.00 36.22 173 PRO A O 1
ATOM 1334 N N . PRO A 1 174 ? -2.805 -34.358 4.875 1.00 44.91 174 PRO A N 1
ATOM 1335 C CA . PRO A 1 174 ? -1.632 -35.107 5.313 1.00 44.91 174 PRO A CA 1
ATOM 1336 C C . PRO A 1 174 ? -1.664 -36.489 4.642 1.00 44.91 174 PRO A C 1
ATOM 1338 O O . PRO A 1 174 ? -2.718 -37.125 4.591 1.00 44.91 174 PRO A O 1
ATOM 1341 N N . GLY A 1 175 ? -0.537 -36.908 4.059 1.00 42.25 175 GLY A N 1
ATOM 1342 C CA . GLY A 1 175 ? -0.405 -38.249 3.485 1.00 42.25 175 GLY A CA 1
ATOM 1343 C C . GLY A 1 175 ? -0.620 -39.323 4.559 1.00 42.25 175 GLY A C 1
ATOM 1344 O O . GLY A 1 175 ? -0.416 -39.028 5.740 1.00 42.25 175 GLY A O 1
ATOM 1345 N N . PRO A 1 176 ? -1.067 -40.534 4.178 1.00 44.84 176 PRO A N 1
ATOM 1346 C CA . PRO A 1 176 ? -1.244 -41.621 5.134 1.00 44.84 176 PRO A CA 1
ATOM 1347 C C . PRO A 1 176 ? 0.088 -41.935 5.826 1.00 44.84 176 PRO A C 1
ATOM 1349 O O . PRO A 1 176 ? 1.135 -41.931 5.174 1.00 44.84 176 PRO A O 1
ATOM 1352 N N . ALA A 1 177 ? 0.009 -42.138 7.144 1.00 54.75 177 ALA A N 1
ATOM 1353 C CA . ALA A 1 177 ? 1.095 -42.642 7.980 1.00 54.75 177 ALA A CA 1
ATOM 1354 C C . ALA A 1 177 ? 1.431 -44.097 7.635 1.00 54.75 177 ALA A C 1
ATOM 1356 O O . ALA A 1 177 ? 0.498 -44.824 7.216 1.00 54.75 177 ALA A O 1
#

pLDDT: mean 83.03, std 20.22, range [33.25, 98.56]

Radius of gyration: 18.25 Å; chains: 1; bounding box: 40×58×39 Å